Protein AF-A0A3G2UN50-F1 (afdb_monomer)

Sequence (122 aa):
MTYPFEQMLALAQANGRLFVRLTEISRAGWERELQIGRGFMVPIGDQSRDTPSGQAPDASREAVAGLVQDLAEVRTVALAGMKDAALEWQKACAEVLASCTTLLTASCREQPAAGGGDDSPA

Organism: Sphingobium yanoikuyae (NCBI:txid13690)

Solvent-accessible surface area (backbone atoms only — not comparable to full-atom values): 7125 Å² total; per-residue (Å²): 130,89,50,75,65,58,56,52,48,51,50,52,49,43,53,49,52,40,52,51,50,54,50,51,44,50,51,56,46,51,56,48,52,50,50,52,52,50,66,50,50,52,59,51,59,55,49,65,73,74,53,73,93,85,64,84,57,69,67,57,56,55,50,51,52,51,51,54,51,54,50,50,49,50,52,51,53,44,53,51,54,51,51,51,46,50,52,53,39,51,50,55,52,49,55,53,51,52,54,52,52,53,52,54,55,52,61,65,67,70,63,74,84,82,71,90,77,88,80,84,85,132

Structure (mmCIF, N/CA/C/O backbone):
data_AF-A0A3G2UN50-F1
#
_entry.id   AF-A0A3G2UN50-F1
#
loop_
_atom_site.group_PDB
_atom_site.id
_atom_site.type_symbol
_atom_site.label_atom_id
_atom_site.label_alt_id
_atom_site.label_comp_id
_atom_site.label_asym_id
_atom_site.label_entity_id
_atom_site.label_seq_id
_atom_site.pdbx_PDB_ins_code
_atom_site.Cartn_x
_atom_site.Cartn_y
_atom_site.Cartn_z
_atom_site.occupancy
_atom_site.B_iso_or_equiv
_atom_site.auth_seq_id
_atom_site.auth_comp_id
_atom_site.auth_asym_id
_atom_site.auth_atom_id
_atom_site.pdbx_PDB_model_num
ATOM 1 N N . MET A 1 1 ? 16.740 3.308 -29.148 1.00 50.09 1 MET A N 1
ATOM 2 C CA . MET A 1 1 ? 17.382 2.486 -28.103 1.00 50.09 1 MET A CA 1
ATOM 3 C C . MET A 1 1 ? 16.960 3.036 -26.752 1.00 50.09 1 MET A C 1
ATOM 5 O O . MET A 1 1 ? 17.314 4.167 -26.450 1.00 50.09 1 MET A O 1
ATOM 9 N N . THR A 1 2 ? 16.144 2.312 -25.988 1.00 54.09 2 THR A N 1
ATOM 10 C CA . THR A 1 2 ? 15.713 2.763 -24.655 1.00 54.09 2 THR A CA 1
ATOM 11 C C . THR A 1 2 ? 16.900 2.621 -23.703 1.00 54.09 2 THR A C 1
ATOM 13 O O . THR A 1 2 ? 17.347 1.513 -23.417 1.00 54.09 2 THR A O 1
ATOM 16 N N . TYR A 1 3 ? 17.482 3.759 -23.332 1.00 67.62 3 TYR A N 1
ATOM 17 C CA . TYR A 1 3 ? 18.751 3.894 -22.617 1.00 67.62 3 TYR A CA 1
ATOM 18 C C . TYR A 1 3 ? 18.631 3.339 -21.178 1.00 67.62 3 TYR A C 1
ATOM 20 O O . TYR A 1 3 ? 17.549 3.426 -20.598 1.00 67.62 3 TYR A O 1
ATOM 28 N N . PRO A 1 4 ? 19.697 2.802 -20.551 1.00 73.50 4 PRO A N 1
ATOM 29 C CA . PRO A 1 4 ? 19.662 2.276 -19.174 1.00 73.50 4 PRO A CA 1
ATOM 30 C C . PRO A 1 4 ? 19.082 3.260 -18.146 1.00 73.50 4 PRO A C 1
ATOM 32 O O . PRO A 1 4 ? 18.490 2.851 -17.150 1.00 73.50 4 PRO A O 1
ATOM 35 N N . PHE A 1 5 ? 19.194 4.563 -18.410 1.00 77.81 5 PHE A N 1
ATOM 36 C CA . PHE A 1 5 ? 18.577 5.604 -17.592 1.00 77.81 5 PHE A CA 1
ATOM 37 C C . PHE A 1 5 ? 17.044 5.541 -17.582 1.00 77.81 5 PHE A C 1
ATOM 39 O O . PHE A 1 5 ? 16.450 5.697 -16.525 1.00 77.81 5 PHE A O 1
ATOM 46 N N . GLU A 1 6 ? 16.405 5.244 -18.714 1.00 78.00 6 GLU A N 1
ATOM 47 C CA . GLU A 1 6 ? 14.943 5.107 -18.810 1.00 78.00 6 GLU A CA 1
ATOM 48 C C . GLU A 1 6 ? 14.437 3.910 -17.993 1.00 78.00 6 GLU A C 1
ATOM 50 O O . GLU A 1 6 ? 13.393 3.978 -17.353 1.00 78.00 6 GLU A O 1
ATOM 55 N N . GLN A 1 7 ? 15.209 2.819 -17.945 1.00 76.75 7 GLN A N 1
ATOM 56 C CA . GLN A 1 7 ? 14.874 1.641 -17.139 1.00 76.75 7 GLN A CA 1
ATOM 57 C C . GLN A 1 7 ? 15.022 1.928 -15.640 1.00 76.75 7 GLN A C 1
ATOM 59 O O . GLN A 1 7 ? 14.138 1.586 -14.856 1.00 76.75 7 GLN A O 1
ATOM 64 N N . MET A 1 8 ? 16.101 2.613 -15.240 1.00 76.69 8 MET A N 1
ATOM 65 C CA .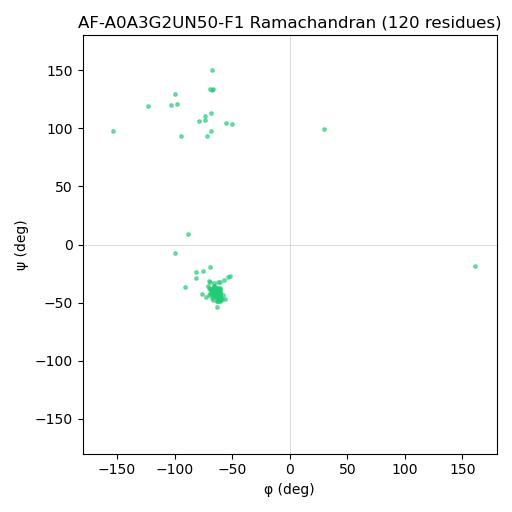 MET A 1 8 ? 16.278 3.071 -13.857 1.00 76.69 8 MET A CA 1
ATOM 66 C C . MET A 1 8 ? 15.192 4.071 -13.448 1.00 76.69 8 MET A C 1
ATOM 68 O O . MET A 1 8 ? 14.680 3.993 -12.333 1.00 76.69 8 MET A O 1
ATOM 72 N N . LEU A 1 9 ? 14.801 4.970 -14.354 1.00 84.19 9 LEU A N 1
ATOM 73 C CA . LEU A 1 9 ? 13.733 5.939 -14.133 1.00 84.19 9 LEU A CA 1
ATOM 74 C C . LEU A 1 9 ? 12.373 5.247 -13.973 1.00 84.19 9 LEU A C 1
ATOM 76 O O . LEU A 1 9 ? 11.633 5.579 -13.049 1.00 84.19 9 LEU A O 1
ATOM 80 N N . ALA A 1 10 ? 12.067 4.246 -14.801 1.00 78.06 10 ALA A N 1
ATOM 81 C CA . ALA A 1 10 ? 10.843 3.453 -14.690 1.00 78.06 10 ALA A CA 1
ATOM 82 C C . ALA A 1 10 ? 10.770 2.680 -13.359 1.00 78.06 10 ALA A C 1
ATOM 84 O O . ALA A 1 10 ? 9.731 2.681 -12.697 1.00 78.06 10 ALA A O 1
ATOM 85 N N . LEU A 1 11 ? 11.884 2.086 -12.917 1.00 82.19 11 LEU A N 1
ATOM 86 C CA . LEU A 1 11 ? 12.002 1.440 -11.603 1.00 82.19 11 LEU A CA 1
ATOM 87 C C . LEU A 1 11 ? 11.832 2.437 -10.451 1.00 82.19 11 LEU A C 1
ATOM 89 O O . LEU A 1 11 ? 11.081 2.178 -9.51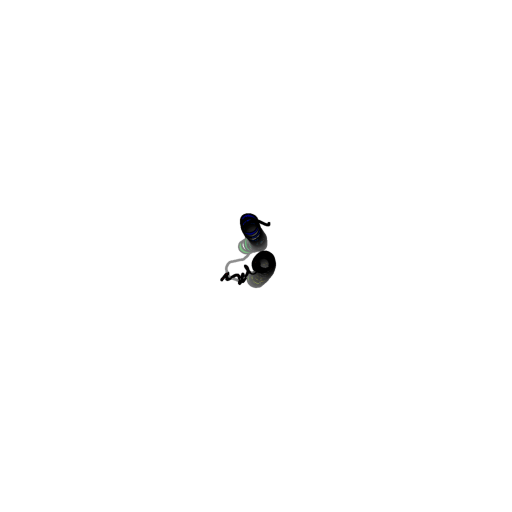0 1.00 82.19 11 LEU A O 1
ATOM 93 N N . ALA A 1 12 ? 12.484 3.599 -10.530 1.00 82.31 12 ALA A N 1
ATOM 94 C CA . ALA A 1 12 ? 12.334 4.661 -9.539 1.00 82.31 12 ALA A CA 1
ATOM 95 C C . ALA A 1 12 ? 10.881 5.154 -9.462 1.00 82.31 12 ALA A C 1
ATOM 97 O O . ALA A 1 12 ? 10.352 5.363 -8.370 1.00 82.31 12 ALA A O 1
ATOM 98 N N . GLN A 1 13 ? 10.204 5.272 -10.605 1.00 83.38 13 GLN A N 1
ATOM 99 C CA . GLN A 1 13 ? 8.800 5.657 -10.669 1.00 83.38 13 GLN A CA 1
ATOM 100 C C . GLN A 1 13 ? 7.880 4.579 -10.077 1.00 83.38 13 GLN A C 1
ATOM 102 O O . GLN A 1 13 ? 6.953 4.917 -9.341 1.00 83.38 13 GLN A O 1
ATOM 107 N N . ALA A 1 14 ? 8.139 3.295 -10.342 1.00 80.44 14 ALA A N 1
ATOM 108 C CA . ALA A 1 14 ? 7.397 2.187 -9.741 1.00 80.44 14 ALA A CA 1
ATOM 109 C C . ALA A 1 14 ? 7.559 2.159 -8.210 1.00 80.44 14 ALA A C 1
ATOM 111 O O . ALA A 1 14 ? 6.569 2.052 -7.486 1.00 80.44 14 ALA A O 1
ATOM 112 N N . ASN A 1 15 ? 8.785 2.351 -7.712 1.00 81.00 15 ASN A N 1
ATOM 113 C CA . ASN A 1 15 ? 9.069 2.452 -6.278 1.00 81.00 15 ASN A CA 1
ATOM 114 C C . ASN A 1 15 ? 8.393 3.679 -5.645 1.00 81.00 15 ASN A C 1
ATOM 116 O O . ASN A 1 15 ? 7.811 3.580 -4.567 1.00 81.00 15 ASN A O 1
ATOM 120 N N . GLY A 1 16 ? 8.420 4.827 -6.329 1.00 80.69 16 GLY A N 1
ATOM 121 C CA . GLY A 1 16 ? 7.744 6.043 -5.880 1.00 80.69 16 GLY A CA 1
ATOM 122 C C . GLY A 1 16 ? 6.228 5.865 -5.779 1.00 80.69 16 GLY A C 1
ATOM 123 O O . GLY A 1 16 ? 5.631 6.247 -4.775 1.00 80.69 16 GLY A O 1
ATOM 124 N N . ARG A 1 17 ? 5.601 5.221 -6.772 1.00 80.81 17 ARG A N 1
ATOM 125 C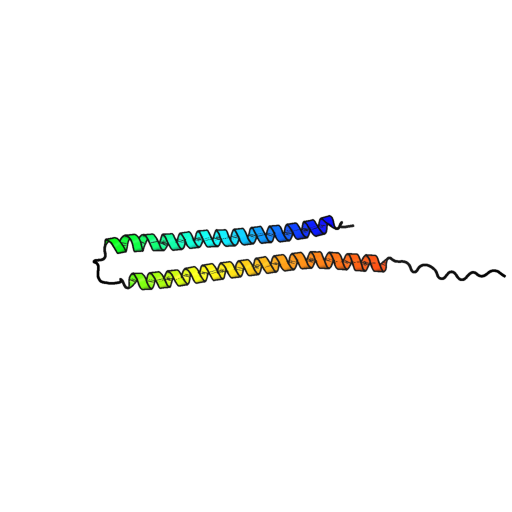 CA . ARG A 1 17 ? 4.164 4.900 -6.742 1.00 80.81 17 ARG A CA 1
ATOM 126 C C . ARG A 1 17 ? 3.814 3.968 -5.584 1.00 80.81 17 ARG A C 1
ATOM 128 O O . ARG A 1 17 ? 2.836 4.229 -4.891 1.00 80.81 17 ARG A O 1
ATOM 135 N N . LEU A 1 18 ? 4.628 2.940 -5.335 1.00 81.31 18 LEU A N 1
ATOM 136 C CA . LEU A 1 18 ? 4.446 2.054 -4.185 1.00 81.31 18 LEU A CA 1
ATOM 137 C C . LEU A 1 18 ? 4.506 2.837 -2.866 1.00 81.31 18 LEU A C 1
ATOM 139 O O . LEU A 1 18 ? 3.626 2.686 -2.022 1.00 81.31 18 LEU A O 1
ATOM 143 N N . PHE A 1 19 ? 5.500 3.711 -2.700 1.00 80.19 19 PHE A N 1
ATOM 144 C CA . PHE A 1 19 ? 5.643 4.517 -1.488 1.00 80.19 19 PHE A CA 1
ATOM 145 C C . PHE A 1 19 ? 4.445 5.451 -1.262 1.00 80.19 19 PHE A C 1
ATOM 147 O O . PHE A 1 19 ? 3.927 5.539 -0.147 1.00 80.19 19 PHE A O 1
ATOM 154 N N . VAL A 1 20 ? 3.957 6.104 -2.322 1.00 85.69 20 VAL A N 1
ATOM 155 C CA . VAL A 1 20 ? 2.748 6.939 -2.258 1.00 85.69 20 VAL A CA 1
ATOM 156 C C . VAL A 1 20 ? 1.543 6.105 -1.826 1.00 85.69 20 VAL A C 1
ATOM 158 O O . VAL A 1 20 ? 0.865 6.490 -0.877 1.00 85.69 20 VAL A O 1
ATOM 161 N N . ARG A 1 21 ? 1.321 4.929 -2.427 1.00 78.44 21 ARG A N 1
ATOM 162 C CA . ARG A 1 21 ? 0.217 4.031 -2.043 1.00 78.44 21 ARG A CA 1
ATOM 163 C C . ARG A 1 21 ? 0.305 3.570 -0.593 1.00 78.44 21 ARG A C 1
ATOM 165 O O . ARG A 1 21 ? -0.695 3.602 0.114 1.00 78.44 21 ARG A O 1
ATOM 172 N N . LEU A 1 22 ? 1.491 3.193 -0.121 1.00 77.19 22 LEU A N 1
ATOM 173 C CA . LEU A 1 22 ? 1.696 2.818 1.281 1.00 77.19 22 LEU A CA 1
ATOM 174 C C . LEU A 1 22 ? 1.396 3.985 2.232 1.00 77.19 22 LEU A C 1
ATOM 176 O O . LEU A 1 22 ? 0.806 3.777 3.291 1.00 77.19 22 LEU A O 1
ATOM 180 N N . THR A 1 23 ? 1.748 5.209 1.835 1.00 78.62 23 THR A N 1
ATOM 181 C CA . THR A 1 23 ? 1.456 6.427 2.604 1.00 78.62 23 THR A CA 1
ATOM 182 C C . THR A 1 23 ? -0.041 6.762 2.598 1.00 78.62 23 THR A C 1
ATOM 184 O O . THR A 1 23 ? -0.586 7.187 3.614 1.00 78.62 23 THR A O 1
ATOM 187 N N . GLU A 1 24 ? -0.741 6.549 1.482 1.00 83.50 24 GLU A N 1
ATOM 188 C CA . GLU A 1 24 ? -2.201 6.691 1.402 1.00 83.50 24 GLU A CA 1
ATOM 189 C C . GLU A 1 24 ? -2.909 5.677 2.307 1.00 83.50 24 GLU A C 1
ATOM 191 O O . GLU A 1 24 ? -3.809 6.051 3.059 1.00 83.50 24 GLU A O 1
ATOM 196 N N . ILE A 1 25 ? -2.471 4.413 2.286 1.00 80.06 25 ILE A N 1
ATOM 197 C CA . ILE A 1 25 ? -3.016 3.346 3.136 1.00 80.06 25 ILE A CA 1
ATOM 198 C C . ILE A 1 25 ? -2.775 3.662 4.614 1.00 80.06 25 ILE A C 1
ATOM 200 O O . ILE A 1 25 ? -3.696 3.534 5.421 1.00 80.06 25 ILE A O 1
ATOM 204 N N . SER A 1 26 ? -1.570 4.110 4.980 1.00 71.31 26 SER A N 1
ATOM 205 C CA . SER A 1 26 ? -1.258 4.455 6.370 1.00 71.31 26 SER A CA 1
ATOM 206 C C . SER A 1 26 ? -2.058 5.665 6.851 1.00 71.31 26 SER A C 1
ATOM 208 O O . SER A 1 26 ? -2.604 5.636 7.952 1.00 71.31 26 SER A O 1
ATOM 210 N N . ARG A 1 27 ? -2.213 6.697 6.011 1.00 79.69 27 ARG A N 1
ATOM 211 C CA . ARG A 1 27 ? -3.032 7.874 6.321 1.00 79.69 27 ARG A CA 1
ATOM 212 C C . ARG A 1 27 ? -4.510 7.516 6.474 1.00 79.69 27 ARG A C 1
ATOM 214 O O . ARG A 1 27 ? -5.145 7.974 7.418 1.00 79.69 27 ARG A O 1
ATOM 221 N N . ALA A 1 28 ? -5.053 6.699 5.572 1.00 76.50 28 ALA A N 1
ATOM 222 C CA . ALA A 1 28 ? -6.438 6.240 5.647 1.00 76.50 28 ALA A CA 1
ATOM 223 C C . ALA A 1 28 ? -6.686 5.356 6.882 1.00 76.50 28 ALA A C 1
ATOM 225 O O . ALA A 1 28 ? -7.744 5.459 7.504 1.00 76.50 28 ALA A O 1
ATOM 226 N N . GLY A 1 29 ? -5.705 4.529 7.261 1.00 72.94 29 GLY A N 1
ATOM 227 C CA . GLY A 1 29 ? -5.729 3.760 8.505 1.00 72.94 29 GLY A CA 1
ATOM 228 C C . GLY A 1 29 ? -5.741 4.663 9.739 1.00 72.94 29 GLY A C 1
ATOM 229 O O . GLY A 1 29 ? -6.606 4.512 10.594 1.00 72.94 29 GLY A O 1
ATOM 230 N N . TRP A 1 30 ? -4.852 5.659 9.789 1.00 71.56 30 TRP A N 1
ATOM 231 C CA . TRP A 1 30 ? -4.753 6.594 10.913 1.00 71.56 30 TRP A CA 1
ATOM 232 C C . TRP A 1 30 ? -6.015 7.445 11.100 1.00 71.56 30 TRP A C 1
ATOM 234 O O . TRP A 1 30 ? -6.481 7.625 12.221 1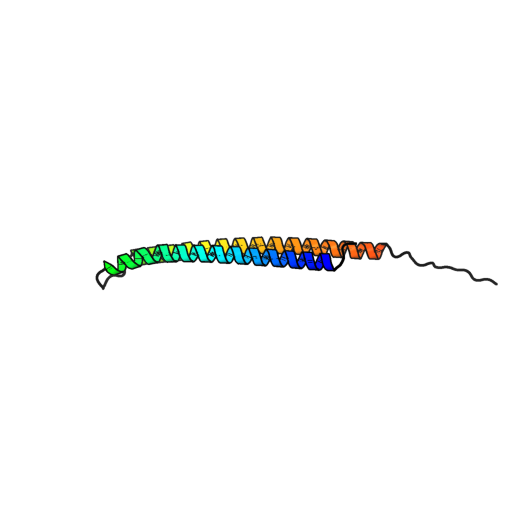.00 71.56 30 TRP A O 1
ATOM 244 N N . GLU A 1 31 ? -6.607 7.944 10.011 1.00 76.44 31 GLU A N 1
ATOM 245 C CA . GLU A 1 31 ? -7.858 8.711 10.069 1.00 76.44 31 GLU A CA 1
ATOM 246 C C . GLU A 1 31 ? -9.011 7.862 10.630 1.00 76.44 31 GLU A C 1
ATOM 248 O O . GLU A 1 31 ? -9.786 8.339 11.461 1.00 76.44 31 GLU A O 1
ATOM 253 N N . ARG A 1 32 ? -9.098 6.582 10.238 1.00 68.69 32 ARG A N 1
ATOM 254 C CA . ARG A 1 32 ? -10.103 5.657 10.785 1.00 68.69 32 ARG A CA 1
ATOM 255 C C . ARG A 1 32 ? -9.846 5.313 12.241 1.00 68.69 32 ARG A C 1
ATOM 257 O O . ARG A 1 32 ? -10.794 5.324 13.015 1.00 68.69 32 ARG A O 1
ATOM 264 N N . GLU A 1 33 ? -8.602 5.066 12.642 1.00 67.50 33 GLU A N 1
ATOM 265 C CA . GLU A 1 33 ? -8.287 4.817 14.053 1.00 67.50 33 GLU A CA 1
ATOM 266 C C . GLU A 1 33 ? -8.596 6.032 14.937 1.00 67.50 33 GLU A C 1
ATOM 268 O O . GLU A 1 33 ? -9.137 5.873 16.030 1.00 67.50 33 GLU A O 1
ATOM 273 N N . LEU A 1 34 ? -8.352 7.256 14.454 1.00 74.00 34 LEU A N 1
ATOM 274 C CA . LEU A 1 34 ? -8.756 8.474 15.160 1.00 74.00 34 LEU A CA 1
ATOM 275 C C . LEU A 1 34 ? -10.280 8.633 15.244 1.00 74.00 34 LEU A C 1
ATOM 277 O O . LEU A 1 34 ? -10.782 9.088 16.274 1.00 74.00 34 LEU A O 1
ATOM 281 N N . GLN A 1 35 ? -11.023 8.272 14.193 1.00 73.25 35 GLN A N 1
ATOM 282 C CA . GLN A 1 35 ? -12.489 8.286 14.220 1.00 73.25 35 GLN A CA 1
ATOM 283 C C . GLN A 1 35 ? -13.052 7.247 15.192 1.00 73.25 35 GLN A C 1
ATOM 285 O O . GLN A 1 35 ? -13.916 7.593 15.995 1.00 73.25 35 GLN A O 1
ATOM 290 N N . ILE A 1 36 ? -12.521 6.022 15.180 1.00 70.62 36 ILE A N 1
ATOM 291 C CA . ILE A 1 36 ? -12.879 4.958 16.127 1.00 70.62 36 ILE A CA 1
ATOM 292 C C . ILE A 1 36 ? -12.553 5.414 17.559 1.00 70.62 36 ILE A C 1
ATOM 294 O O . ILE A 1 36 ? -13.409 5.383 18.442 1.00 70.62 36 ILE A O 1
ATOM 298 N N . GLY A 1 37 ? -11.350 5.947 17.786 1.00 63.09 37 GLY A N 1
ATOM 299 C CA . GLY A 1 37 ? -10.923 6.461 19.087 1.00 63.09 37 GLY A CA 1
ATOM 300 C C . GLY A 1 37 ? -11.790 7.614 19.604 1.00 63.09 37 GLY A C 1
ATOM 301 O O . GLY A 1 37 ? -12.135 7.638 20.785 1.00 63.09 37 GLY A O 1
ATOM 302 N N . ARG A 1 38 ? -12.201 8.552 18.736 1.00 67.00 38 ARG A N 1
ATOM 303 C CA . ARG A 1 38 ? -13.146 9.627 19.096 1.00 67.00 38 ARG A CA 1
ATOM 304 C C . ARG A 1 38 ? -14.551 9.101 19.373 1.00 67.00 38 ARG A C 1
ATOM 306 O O . ARG A 1 38 ? -15.164 9.542 20.342 1.00 67.00 38 ARG A O 1
ATOM 313 N N . GLY A 1 39 ? -15.041 8.176 18.551 1.00 64.62 39 GLY A N 1
ATOM 314 C CA . GLY A 1 39 ? -16.358 7.559 18.703 1.00 64.62 39 GLY A CA 1
ATOM 315 C C . GLY A 1 39 ? -16.515 6.815 20.028 1.00 64.62 39 GLY A C 1
ATOM 316 O O . GLY A 1 39 ? -17.598 6.838 20.599 1.00 64.62 39 GLY A O 1
ATOM 317 N N . PHE A 1 40 ? -15.428 6.241 20.557 1.00 63.47 40 PHE A N 1
ATOM 318 C CA . PHE A 1 40 ? -15.419 5.542 21.845 1.00 63.47 40 PHE A CA 1
ATOM 319 C C . PHE A 1 40 ? -15.073 6.423 23.054 1.00 63.47 40 PHE A C 1
ATOM 321 O O . PHE A 1 40 ? -15.660 6.242 24.121 1.00 63.47 40 PHE A O 1
ATOM 328 N N . MET A 1 41 ? -14.164 7.399 22.928 1.00 60.12 41 MET A N 1
ATOM 329 C CA . MET A 1 41 ? -13.795 8.263 24.063 1.00 60.12 41 MET A CA 1
ATOM 330 C C . MET A 1 41 ? -14.939 9.162 24.541 1.00 60.12 41 MET A C 1
ATOM 332 O O . MET A 1 41 ? -15.051 9.406 25.739 1.00 60.12 41 MET A O 1
ATOM 336 N N . VAL A 1 42 ? -15.788 9.650 23.632 1.00 62.91 42 VAL A N 1
ATOM 337 C CA . VAL A 1 42 ? -16.926 10.520 23.976 1.00 62.91 42 VAL A CA 1
ATOM 338 C C . VAL A 1 42 ? -17.950 9.809 24.884 1.00 62.91 42 VAL A C 1
ATOM 340 O O . VAL A 1 42 ? -18.204 10.315 25.976 1.00 62.91 42 VAL A O 1
ATOM 343 N N . PRO A 1 43 ? -18.485 8.623 24.534 1.00 60.56 43 PRO A N 1
ATOM 344 C CA . PRO A 1 43 ? -19.456 7.926 25.377 1.00 60.56 43 PRO A CA 1
ATOM 345 C C . PRO A 1 43 ? -18.858 7.357 26.673 1.00 60.56 43 PRO A C 1
ATOM 347 O O . PRO A 1 43 ? -19.543 7.341 27.690 1.00 60.56 43 PRO A O 1
ATOM 350 N N . ILE A 1 44 ? -17.584 6.941 26.689 1.00 60.44 44 ILE A N 1
ATOM 351 C CA . ILE A 1 44 ? -16.906 6.505 27.928 1.00 60.44 44 ILE A CA 1
ATOM 352 C C . ILE A 1 44 ? -16.673 7.699 28.871 1.00 60.44 44 ILE A C 1
ATOM 354 O O . ILE A 1 44 ? -16.824 7.582 30.091 1.00 60.44 44 ILE A O 1
ATOM 358 N N . GLY A 1 45 ? -16.330 8.863 28.313 1.00 58.75 45 GLY A N 1
ATOM 359 C CA . GLY A 1 45 ? -16.160 10.110 29.057 1.00 58.75 45 GLY A CA 1
ATOM 360 C C . GLY A 1 45 ? -17.449 10.588 29.727 1.00 58.75 45 GLY A C 1
ATOM 361 O O . GLY A 1 45 ? -17.402 11.004 30.881 1.00 58.75 45 GLY A O 1
ATOM 362 N N . ASP A 1 46 ? -18.594 10.464 29.053 1.00 61.47 46 ASP A N 1
ATOM 363 C CA . ASP A 1 46 ? -19.901 10.770 29.651 1.00 61.47 46 ASP A CA 1
ATOM 364 C C . ASP A 1 46 ? -20.336 9.700 30.664 1.00 61.47 46 ASP A C 1
ATOM 366 O O . ASP A 1 46 ? -20.705 10.022 31.791 1.00 61.47 46 ASP A O 1
ATOM 370 N N . GLN A 1 47 ? -20.196 8.412 30.339 1.00 56.25 47 GLN A N 1
ATOM 371 C CA . GLN A 1 47 ? -20.636 7.323 31.220 1.00 56.25 47 GLN A CA 1
ATOM 372 C C . GLN A 1 47 ? -19.827 7.246 32.529 1.00 56.25 47 GLN A C 1
ATOM 374 O O . GLN A 1 47 ? -20.373 6.920 33.584 1.00 56.25 47 GLN A O 1
ATOM 379 N N . SER A 1 48 ? -18.537 7.597 32.504 1.00 56.81 48 SER A N 1
ATOM 380 C CA . SER A 1 48 ? -17.695 7.660 33.711 1.00 56.81 48 SER A CA 1
ATOM 381 C C . SER A 1 48 ? -18.056 8.803 34.668 1.00 56.81 48 SER A C 1
ATOM 383 O O . SER A 1 48 ? -17.706 8.729 35.846 1.00 56.81 48 SER A O 1
ATOM 385 N N . ARG A 1 49 ? -18.778 9.834 34.204 1.00 60.53 49 ARG A N 1
ATOM 386 C CA . ARG A 1 49 ? -19.288 10.916 35.064 1.00 60.53 49 ARG A CA 1
ATOM 387 C C . ARG A 1 49 ? -20.581 10.531 35.781 1.00 60.53 49 ARG A C 1
ATOM 389 O O . ARG A 1 49 ? -20.799 11.012 36.889 1.00 60.53 49 ARG A O 1
ATOM 396 N N . ASP A 1 50 ? -21.383 9.651 35.184 1.00 59.00 50 ASP A N 1
ATOM 397 C CA . ASP A 1 50 ? -22.708 9.265 35.692 1.00 59.00 50 ASP A CA 1
ATOM 398 C C . ASP A 1 50 ? -22.741 7.930 36.466 1.00 59.00 50 ASP A C 1
ATOM 400 O O . ASP A 1 50 ? -23.763 7.593 37.065 1.00 59.00 50 ASP A O 1
ATOM 404 N N . THR A 1 51 ? -21.646 7.156 36.505 1.00 52.47 51 THR A N 1
ATOM 405 C CA . THR A 1 51 ? -21.647 5.823 37.145 1.00 52.47 51 THR A CA 1
AT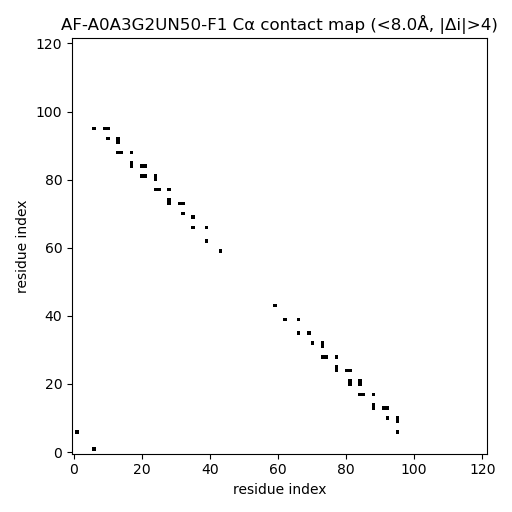OM 406 C C . THR A 1 51 ? -21.082 5.865 38.578 1.00 52.47 51 THR A C 1
ATOM 408 O O . THR A 1 51 ? -19.917 6.225 38.758 1.00 52.47 51 THR A O 1
ATOM 411 N N . PRO A 1 52 ? -21.837 5.458 39.622 1.00 55.88 52 PRO A N 1
ATOM 412 C CA . PRO A 1 52 ? -21.304 5.349 40.978 1.00 55.88 52 PRO A CA 1
ATOM 413 C C . PRO A 1 52 ? -20.240 4.242 41.071 1.00 55.88 52 PRO A C 1
ATOM 415 O O . PRO A 1 52 ? -20.433 3.126 40.585 1.00 55.88 52 PRO A O 1
ATOM 418 N N . SER A 1 53 ? -19.111 4.560 41.714 1.00 54.59 53 SER A N 1
ATOM 419 C CA . SER A 1 53 ? -17.957 3.674 41.916 1.00 54.59 53 SER A CA 1
ATOM 420 C C . SER A 1 53 ? -18.361 2.311 42.487 1.00 54.59 53 SER A C 1
ATOM 422 O O . SER A 1 53 ? -18.628 2.191 43.680 1.00 54.59 53 SER A O 1
ATOM 424 N N . GLY A 1 54 ? -18.375 1.269 41.652 1.00 54.53 54 GLY A N 1
ATOM 425 C CA . GLY A 1 54 ? -18.557 -0.106 42.129 1.00 54.53 54 GLY A CA 1
ATOM 426 C C . GLY A 1 54 ? -19.004 -1.137 41.096 1.00 54.53 54 GLY A C 1
ATOM 427 O O . GLY A 1 54 ? -18.808 -2.326 41.329 1.00 54.53 54 GLY A O 1
ATOM 428 N N . GLN A 1 55 ? -19.558 -0.727 39.953 1.00 53.25 55 GLN A N 1
ATOM 429 C CA . GLN A 1 55 ? -20.033 -1.657 38.927 1.00 53.25 55 GLN A CA 1
ATOM 430 C C . GLN A 1 55 ? -19.335 -1.358 37.601 1.00 53.25 55 GLN A C 1
ATOM 432 O O . GLN A 1 55 ? -19.438 -0.248 37.089 1.00 53.25 55 GLN A O 1
ATOM 437 N N . ALA A 1 56 ? -18.589 -2.328 37.062 1.00 53.16 56 ALA A N 1
ATOM 438 C CA . ALA A 1 56 ? -18.107 -2.238 35.688 1.00 53.16 56 ALA A CA 1
ATOM 439 C C . ALA A 1 56 ? -19.339 -2.363 34.773 1.00 53.16 56 ALA A C 1
ATOM 441 O O . ALA A 1 56 ? -19.981 -3.414 34.805 1.00 53.16 56 ALA A O 1
ATOM 442 N N . PRO A 1 57 ? -19.724 -1.314 34.028 1.00 56.88 57 PRO A N 1
ATOM 443 C CA . PRO A 1 57 ? -20.935 -1.361 33.222 1.00 56.88 57 PRO A CA 1
ATOM 444 C C . PRO A 1 57 ? -20.744 -2.362 32.075 1.00 56.88 57 PRO A C 1
ATOM 446 O O . PRO A 1 57 ? -19.724 -2.317 31.389 1.00 56.88 57 PRO A O 1
ATOM 449 N N . ASP A 1 58 ? -21.718 -3.246 31.835 1.00 58.66 58 ASP A N 1
ATOM 450 C CA . ASP A 1 58 ? -21.711 -4.192 30.700 1.00 58.66 58 ASP A CA 1
ATOM 451 C C . ASP A 1 58 ? -21.512 -3.481 29.345 1.00 58.66 58 ASP A C 1
ATOM 453 O O . ASP A 1 58 ? -20.872 -4.019 28.439 1.00 58.66 58 ASP A O 1
ATOM 457 N N . ALA A 1 59 ? -21.930 -2.213 29.256 1.00 56.31 59 ALA A N 1
ATOM 458 C CA . ALA A 1 59 ? -21.679 -1.324 28.124 1.00 56.31 59 ALA A CA 1
ATOM 459 C C . ALA A 1 59 ? -20.181 -1.145 27.797 1.00 56.31 59 ALA A C 1
ATOM 461 O O . ALA A 1 59 ? -19.826 -0.975 26.635 1.00 56.31 59 ALA A O 1
ATOM 462 N N . SER A 1 60 ? -19.283 -1.229 28.787 1.00 61.72 60 SER A N 1
ATOM 463 C CA . SER A 1 60 ? -17.830 -1.171 28.560 1.00 61.72 60 SER A CA 1
ATOM 464 C C . SER A 1 60 ? -17.323 -2.422 27.836 1.00 61.72 60 SER A C 1
ATOM 466 O O . SER A 1 60 ? -16.414 -2.347 27.010 1.00 61.72 60 SER A O 1
ATOM 468 N N . ARG A 1 61 ? -17.946 -3.578 28.084 1.00 65.50 61 ARG A N 1
ATOM 469 C CA . ARG A 1 61 ? -17.546 -4.856 27.489 1.00 65.50 61 ARG A CA 1
ATOM 470 C C . ARG A 1 61 ? -17.992 -4.965 26.033 1.00 65.50 61 ARG A C 1
ATOM 472 O O . ARG A 1 61 ? -17.200 -5.380 25.190 1.00 65.50 61 ARG A O 1
ATOM 479 N N . GLU A 1 62 ? -19.218 -4.540 25.738 1.00 67.25 62 GLU A N 1
ATOM 480 C CA . GLU A 1 62 ? -19.730 -4.421 24.365 1.00 67.25 62 GLU A CA 1
ATOM 481 C C . GLU A 1 62 ? -18.963 -3.355 23.574 1.00 67.25 62 GLU A C 1
ATOM 483 O O . GLU A 1 62 ? -18.605 -3.583 22.419 1.00 67.25 62 GLU A O 1
ATOM 488 N N . ALA A 1 63 ? -18.605 -2.239 24.219 1.00 65.31 63 ALA A N 1
ATOM 489 C CA . ALA A 1 63 ? -17.778 -1.205 23.613 1.00 65.31 63 ALA A CA 1
ATOM 490 C C . ALA A 1 63 ? -16.377 -1.716 23.229 1.00 65.31 63 ALA A C 1
ATOM 492 O O . ALA A 1 63 ? -15.897 -1.471 22.125 1.00 65.31 63 ALA A O 1
ATOM 493 N N . VAL A 1 64 ? -15.728 -2.481 24.110 1.00 68.75 64 VAL A N 1
ATOM 494 C CA . VAL A 1 64 ? -14.418 -3.083 23.818 1.00 68.75 64 VAL A CA 1
ATOM 495 C C . VAL A 1 64 ? -14.515 -4.141 22.713 1.00 68.75 64 VAL A C 1
ATOM 497 O O . VAL A 1 64 ? -13.621 -4.219 21.872 1.00 68.75 64 VAL A O 1
ATOM 500 N N . ALA A 1 65 ? -15.588 -4.935 22.670 1.00 74.69 65 ALA A N 1
ATOM 501 C CA . ALA A 1 65 ? -15.802 -5.903 21.593 1.00 74.69 65 ALA A CA 1
ATOM 502 C C . ALA A 1 65 ? -15.983 -5.215 20.226 1.00 74.69 65 ALA A C 1
ATOM 504 O O . ALA A 1 65 ? -15.357 -5.636 19.252 1.00 74.69 65 ALA A O 1
ATOM 505 N N . GLY A 1 66 ? -16.757 -4.123 20.175 1.00 73.56 66 GLY A N 1
ATOM 506 C CA . GLY A 1 66 ? -16.907 -3.289 18.978 1.00 73.56 66 GLY A CA 1
ATOM 507 C C . GLY A 1 66 ? -15.578 -2.685 18.516 1.00 73.56 66 GLY A C 1
ATOM 508 O O . GLY A 1 66 ? -15.218 -2.814 17.351 1.00 73.56 66 GLY A O 1
ATOM 509 N N . LEU A 1 67 ? -14.778 -2.151 19.445 1.00 71.50 67 LEU A N 1
ATOM 510 C CA . LEU A 1 67 ? -13.447 -1.609 19.149 1.00 71.50 67 LEU A CA 1
ATOM 511 C C . LEU A 1 67 ? -12.511 -2.651 18.516 1.00 71.50 67 LEU A C 1
ATOM 513 O O . LEU A 1 67 ? -11.796 -2.351 17.561 1.00 71.50 67 LEU A O 1
ATOM 517 N N . VAL A 1 68 ? -12.496 -3.879 19.043 1.00 77.44 68 VAL A N 1
ATOM 518 C CA . VAL A 1 68 ? -11.659 -4.963 18.505 1.00 77.44 68 VAL A CA 1
ATOM 519 C C . VAL A 1 68 ? -12.106 -5.353 17.096 1.00 77.44 68 VAL A C 1
ATOM 521 O O . VAL A 1 68 ? -11.257 -5.615 16.242 1.00 77.44 68 VAL A O 1
ATOM 524 N N . GLN A 1 69 ? -13.415 -5.375 16.845 1.00 79.31 69 GLN A N 1
ATOM 525 C CA . GLN A 1 69 ? -13.969 -5.689 15.533 1.00 79.31 69 GLN A CA 1
ATOM 526 C C . GLN A 1 69 ? -13.638 -4.599 14.502 1.00 79.31 69 GLN A C 1
ATOM 528 O O . GLN A 1 69 ? -13.123 -4.923 13.431 1.00 79.31 69 GLN A O 1
ATOM 533 N N . ASP A 1 70 ? -13.819 -3.326 14.855 1.00 74.75 70 ASP A N 1
ATOM 534 C CA . ASP A 1 70 ? -13.499 -2.190 13.985 1.00 74.75 70 ASP A CA 1
ATOM 535 C C . ASP A 1 70 ? -11.994 -2.130 13.672 1.00 74.75 70 ASP A C 1
ATOM 537 O O . ASP A 1 70 ? -11.582 -1.907 12.530 1.00 74.75 70 ASP A O 1
ATOM 541 N N . LEU A 1 71 ? -11.142 -2.409 14.664 1.00 72.94 71 LEU A N 1
ATOM 542 C CA . LEU A 1 71 ? -9.691 -2.460 14.477 1.00 72.94 71 LEU A CA 1
ATOM 543 C C . LEU A 1 71 ? -9.268 -3.645 13.592 1.00 72.94 71 LEU A C 1
ATOM 545 O O . LEU A 1 71 ? -8.368 -3.518 12.754 1.00 72.94 71 LEU A O 1
ATOM 549 N N . ALA A 1 72 ? -9.923 -4.800 13.741 1.00 78.0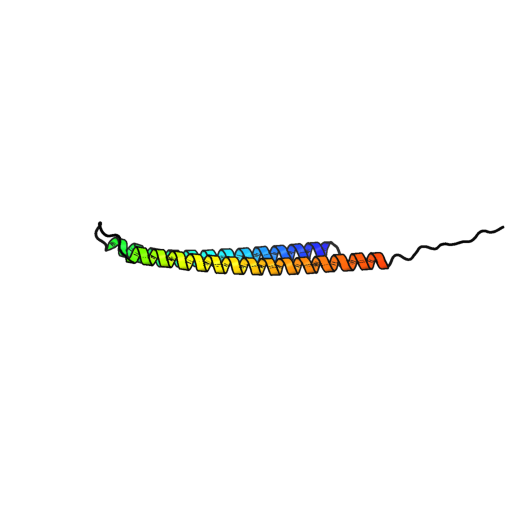0 72 ALA A N 1
ATOM 550 C CA . ALA A 1 72 ? -9.699 -5.957 12.880 1.00 78.00 72 ALA A CA 1
ATOM 551 C C . ALA A 1 72 ? -10.105 -5.668 11.427 1.00 78.00 72 ALA A C 1
ATOM 553 O O . ALA A 1 72 ? -9.397 -6.076 10.500 1.00 78.00 72 ALA A O 1
ATOM 554 N N . GLU A 1 73 ? -11.191 -4.925 11.215 1.00 82.19 73 GLU A N 1
ATOM 555 C CA . GLU A 1 73 ? -11.628 -4.493 9.889 1.00 82.19 73 GLU A CA 1
ATOM 556 C C . GLU A 1 73 ? -10.634 -3.506 9.259 1.00 82.19 73 GLU A C 1
ATOM 558 O O . GLU A 1 73 ? -10.177 -3.732 8.134 1.00 82.19 73 GLU A O 1
ATOM 563 N N . VAL A 1 74 ? -10.200 -2.476 9.998 1.00 76.94 74 VAL A N 1
ATOM 564 C CA . VAL A 1 74 ? -9.178 -1.514 9.537 1.00 76.94 74 VAL A CA 1
ATOM 565 C C . VAL A 1 74 ? -7.895 -2.235 9.134 1.00 76.94 74 VAL A C 1
ATOM 567 O O . VAL A 1 74 ? -7.368 -2.004 8.042 1.00 76.94 74 VAL A O 1
ATOM 570 N N . ARG A 1 75 ? -7.421 -3.163 9.972 1.00 77.62 75 ARG A N 1
ATOM 571 C CA . ARG A 1 75 ? -6.237 -3.972 9.675 1.00 77.62 75 ARG A CA 1
ATOM 572 C C . ARG A 1 75 ? -6.424 -4.812 8.414 1.00 77.62 75 ARG A C 1
ATOM 574 O O . ARG A 1 75 ? -5.511 -4.887 7.595 1.00 77.62 75 ARG A O 1
ATOM 581 N N . THR A 1 76 ? -7.582 -5.446 8.252 1.00 83.50 76 THR A N 1
ATOM 582 C CA . THR A 1 76 ? -7.869 -6.313 7.100 1.00 83.50 76 THR A CA 1
ATOM 583 C C . THR A 1 76 ? -7.879 -5.512 5.801 1.00 83.50 76 THR A C 1
ATOM 585 O O . THR A 1 76 ? -7.236 -5.910 4.829 1.00 83.50 76 THR A O 1
ATOM 588 N N . VAL A 1 77 ? -8.529 -4.346 5.800 1.00 80.44 77 VAL A N 1
ATOM 589 C CA . VAL A 1 77 ? -8.572 -3.443 4.641 1.00 80.44 77 VAL A CA 1
ATOM 590 C C . VAL A 1 77 ? -7.181 -2.901 4.309 1.00 80.44 77 VAL A C 1
ATOM 592 O O . VAL A 1 77 ? -6.795 -2.880 3.141 1.00 80.44 77 VAL A O 1
ATOM 595 N N . ALA A 1 78 ? -6.396 -2.516 5.319 1.00 73.06 78 ALA A N 1
ATOM 596 C CA . ALA A 1 78 ? -5.031 -2.043 5.116 1.00 73.06 78 ALA A CA 1
ATOM 597 C C . ALA A 1 78 ? -4.129 -3.138 4.523 1.00 73.06 78 ALA A C 1
ATOM 599 O O . ALA A 1 78 ? -3.400 -2.880 3.567 1.00 73.06 78 ALA A O 1
ATOM 600 N N . LEU A 1 79 ? -4.211 -4.373 5.032 1.00 78.25 79 LEU A N 1
ATOM 601 C CA . LEU A 1 79 ? -3.442 -5.507 4.511 1.00 78.25 79 LEU A CA 1
ATOM 602 C C . LEU A 1 79 ? -3.843 -5.880 3.080 1.00 78.25 79 LEU A C 1
ATOM 604 O O . LEU A 1 79 ? -2.968 -6.178 2.267 1.00 78.25 79 LEU A O 1
ATOM 608 N N . ALA A 1 80 ? -5.138 -5.840 2.758 1.00 86.12 80 ALA A N 1
ATOM 609 C CA . ALA A 1 80 ? -5.618 -6.058 1.397 1.00 86.12 80 ALA A CA 1
ATOM 610 C C . ALA A 1 80 ? -5.058 -4.995 0.436 1.00 86.12 80 ALA A C 1
ATOM 612 O O . ALA A 1 80 ? -4.445 -5.344 -0.570 1.00 86.12 80 ALA A O 1
ATOM 613 N N . GLY A 1 81 ? -5.148 -3.712 0.803 1.00 79.56 81 GLY A N 1
ATOM 614 C CA . GLY A 1 81 ? -4.595 -2.619 -0.001 1.00 79.56 81 GLY A CA 1
ATOM 615 C C . GLY A 1 81 ? -3.075 -2.703 -0.179 1.00 79.56 81 GLY A C 1
ATOM 616 O O . GLY A 1 81 ? -2.566 -2.450 -1.270 1.00 79.56 81 GLY A O 1
ATOM 617 N N . MET A 1 82 ? -2.335 -3.108 0.861 1.00 77.31 82 MET A N 1
ATOM 618 C CA . MET A 1 82 ? -0.883 -3.316 0.764 1.00 77.31 82 MET A CA 1
ATOM 619 C C . MET A 1 82 ? -0.538 -4.457 -0.193 1.00 77.31 82 MET A C 1
ATOM 621 O O . MET A 1 82 ? 0.415 -4.343 -0.964 1.00 77.31 82 MET A O 1
ATOM 625 N N . LYS A 1 83 ? -1.305 -5.552 -0.156 1.00 86.50 83 LYS A N 1
ATOM 626 C CA . LYS A 1 83 ? -1.115 -6.690 -1.058 1.00 86.50 83 LYS A CA 1
ATOM 627 C C . LYS A 1 83 ? -1.351 -6.286 -2.510 1.00 86.50 83 LYS A C 1
ATOM 629 O O . LYS A 1 83 ? -0.527 -6.616 -3.359 1.00 86.50 83 LYS A O 1
ATOM 634 N N . ASP A 1 84 ? -2.420 -5.549 -2.783 1.00 86.81 84 ASP A N 1
ATOM 635 C CA . ASP A 1 84 ? -2.728 -5.086 -4.137 1.00 86.81 84 ASP A CA 1
ATOM 636 C C . ASP A 1 84 ? -1.640 -4.136 -4.657 1.00 86.81 84 ASP A C 1
ATOM 638 O O . ASP A 1 84 ? -1.118 -4.339 -5.753 1.00 86.81 84 ASP A O 1
ATOM 642 N N . ALA A 1 85 ? -1.191 -3.182 -3.834 1.00 81.25 85 ALA A N 1
ATOM 643 C CA . ALA A 1 85 ? -0.088 -2.286 -4.186 1.00 81.25 85 ALA A CA 1
ATOM 644 C C . ALA A 1 85 ? 1.227 -3.043 -4.464 1.00 81.25 85 ALA A C 1
ATOM 646 O O . ALA A 1 85 ? 1.969 -2.693 -5.384 1.00 81.25 85 ALA A O 1
ATOM 647 N N . ALA A 1 86 ? 1.514 -4.102 -3.700 1.00 80.12 86 ALA A N 1
ATOM 648 C CA . ALA A 1 86 ? 2.684 -4.947 -3.921 1.00 80.12 86 ALA A CA 1
ATOM 649 C C . ALA A 1 86 ? 2.583 -5.753 -5.227 1.00 80.12 86 ALA A C 1
ATOM 651 O O . ALA A 1 86 ? 3.577 -5.871 -5.944 1.00 80.12 86 ALA A O 1
ATOM 652 N N . LEU A 1 87 ? 1.397 -6.272 -5.563 1.00 89.69 87 LEU A N 1
ATOM 653 C CA . LEU A 1 87 ? 1.159 -6.985 -6.822 1.00 89.69 87 LEU A CA 1
ATOM 654 C C . LEU A 1 87 ? 1.309 -6.057 -8.033 1.00 89.69 87 LEU A C 1
ATOM 656 O O . LEU A 1 87 ? 1.942 -6.435 -9.021 1.00 89.69 87 LEU A O 1
ATOM 660 N N . GLU A 1 88 ? 0.786 -4.833 -7.952 1.00 85.31 88 GLU A N 1
ATOM 661 C CA . GLU A 1 88 ? 0.962 -3.819 -8.998 1.00 85.31 88 GLU A CA 1
ATOM 662 C C . GLU A 1 88 ? 2.437 -3.448 -9.188 1.00 85.31 88 GLU A C 1
ATOM 664 O O . GLU A 1 88 ? 2.928 -3.403 -10.319 1.00 85.31 88 GLU A O 1
ATOM 669 N N . TRP A 1 89 ? 3.166 -3.237 -8.088 1.00 85.56 89 TRP A N 1
ATOM 670 C CA . TRP A 1 89 ? 4.602 -2.970 -8.126 1.00 85.56 89 TRP A CA 1
ATOM 671 C C . TRP A 1 89 ? 5.383 -4.133 -8.746 1.00 85.56 89 TRP A C 1
ATOM 673 O O . TRP A 1 89 ? 6.211 -3.922 -9.634 1.00 85.56 89 TRP A O 1
ATOM 683 N N . GLN A 1 90 ? 5.085 -5.368 -8.337 1.00 85.69 90 GLN A N 1
ATOM 684 C CA . GLN A 1 90 ? 5.732 -6.561 -8.875 1.00 85.69 90 GLN A CA 1
ATOM 685 C C . GLN A 1 90 ? 5.495 -6.695 -10.383 1.00 85.69 90 GLN A C 1
ATOM 687 O O . GLN A 1 90 ? 6.431 -6.995 -11.125 1.00 85.69 90 GLN A O 1
ATOM 692 N N . LYS A 1 91 ? 4.267 -6.436 -10.846 1.00 88.50 91 LYS A N 1
ATOM 693 C CA . LYS A 1 91 ? 3.928 -6.456 -12.270 1.00 88.50 91 LYS A CA 1
ATOM 694 C C . LYS A 1 91 ? 4.722 -5.405 -13.052 1.00 88.50 91 LYS A C 1
ATOM 696 O O . LYS A 1 91 ? 5.331 -5.746 -14.062 1.00 88.50 91 LYS A O 1
ATOM 701 N N . ALA A 1 92 ? 4.784 -4.168 -12.556 1.00 79.88 92 ALA A N 1
ATOM 702 C CA . ALA A 1 92 ? 5.549 -3.096 -13.194 1.00 79.88 92 ALA A CA 1
ATOM 703 C C . ALA A 1 92 ? 7.051 -3.430 -13.283 1.00 79.88 92 ALA A C 1
ATOM 705 O O . ALA A 1 92 ? 7.675 -3.240 -14.326 1.00 79.88 92 ALA A O 1
ATOM 706 N N . CYS A 1 93 ? 7.631 -3.994 -12.221 1.00 79.25 93 CYS A N 1
ATOM 707 C CA . CYS A 1 93 ? 9.021 -4.453 -12.224 1.00 79.25 93 CYS A CA 1
ATOM 708 C C . CYS A 1 93 ? 9.257 -5.600 -13.223 1.00 79.25 93 CYS A C 1
ATOM 710 O O . CYS A 1 93 ? 10.270 -5.607 -13.923 1.00 79.25 93 CYS A O 1
ATOM 712 N N . ALA A 1 94 ? 8.324 -6.551 -13.323 1.00 85.69 94 ALA A N 1
ATOM 713 C CA . ALA A 1 94 ? 8.414 -7.657 -14.274 1.00 85.69 94 ALA A CA 1
ATOM 714 C C . ALA A 1 94 ? 8.369 -7.177 -15.737 1.00 85.69 94 ALA A C 1
ATOM 716 O O . ALA A 1 94 ? 9.128 -7.678 -16.565 1.00 85.69 94 ALA A O 1
ATOM 717 N N . GLU A 1 95 ? 7.540 -6.179 -16.052 1.00 84.19 95 GLU A N 1
ATOM 718 C CA . GLU A 1 95 ? 7.460 -5.571 -17.390 1.00 84.19 95 GLU A CA 1
ATOM 719 C C . GLU A 1 95 ? 8.769 -4.863 -17.784 1.00 84.19 95 GLU A C 1
ATOM 721 O O . GLU A 1 95 ? 9.239 -5.001 -18.921 1.00 84.19 95 GLU A O 1
ATOM 726 N N . VAL A 1 96 ? 9.411 -4.168 -16.837 1.00 79.62 96 VAL A N 1
ATOM 727 C CA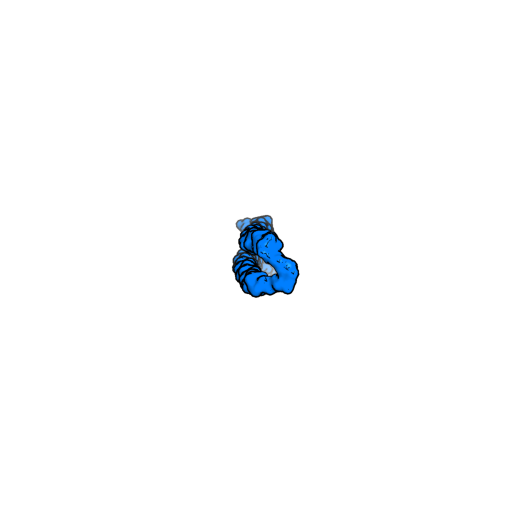 . VAL A 1 96 ? 10.736 -3.559 -17.048 1.00 79.62 96 VAL A CA 1
ATOM 728 C C . VAL A 1 96 ? 11.785 -4.639 -17.321 1.00 79.62 96 VAL A C 1
ATOM 730 O O . VAL A 1 96 ? 12.498 -4.555 -18.321 1.00 79.62 96 VAL A O 1
ATOM 733 N N . LEU A 1 97 ? 11.840 -5.693 -16.500 1.00 78.81 97 LEU A N 1
ATOM 734 C CA . LEU A 1 97 ? 12.798 -6.791 -16.670 1.00 78.81 97 LEU A CA 1
ATOM 735 C C . LEU A 1 97 ? 12.612 -7.535 -18.000 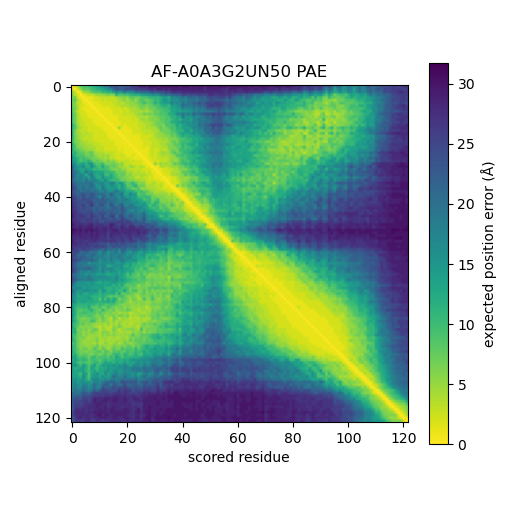1.00 78.81 97 LEU A C 1
ATOM 737 O O . LEU A 1 97 ? 13.592 -7.785 -18.701 1.00 78.81 97 LEU A O 1
ATOM 741 N N . ALA A 1 98 ? 11.372 -7.838 -18.390 1.00 80.56 98 ALA A N 1
ATOM 742 C CA . ALA A 1 98 ? 11.075 -8.487 -19.668 1.00 80.56 98 ALA A CA 1
ATOM 743 C C . ALA A 1 98 ? 11.546 -7.642 -20.866 1.00 80.56 98 ALA A C 1
ATOM 745 O O . ALA A 1 98 ? 12.078 -8.173 -21.850 1.00 80.56 98 ALA A O 1
ATOM 746 N N . SER A 1 99 ? 11.417 -6.318 -20.759 1.00 73.62 99 SER A N 1
ATOM 747 C CA . SER A 1 99 ? 11.910 -5.375 -21.765 1.00 73.62 99 SER A CA 1
ATOM 748 C C . SER A 1 99 ? 13.442 -5.395 -21.854 1.00 73.62 99 SER A C 1
ATOM 750 O O . SER A 1 99 ? 13.992 -5.413 -22.956 1.00 73.62 99 SER A O 1
ATOM 752 N N . CYS A 1 100 ? 14.148 -5.487 -20.721 1.00 69.00 100 CYS A N 1
ATOM 753 C CA . CYS A 1 100 ? 15.608 -5.642 -20.683 1.00 69.00 100 CYS A CA 1
ATOM 754 C C . CYS A 1 100 ? 16.073 -6.953 -21.340 1.00 69.00 100 CYS A C 1
ATOM 756 O O . CYS A 1 100 ? 16.997 -6.949 -22.154 1.00 69.00 100 CYS A O 1
ATOM 758 N N . THR A 1 101 ? 15.427 -8.078 -21.017 1.00 70.44 101 THR A N 1
ATOM 759 C CA . THR A 1 101 ? 15.791 -9.405 -21.545 1.00 70.44 101 THR A CA 1
ATOM 760 C C . THR A 1 101 ? 15.567 -9.508 -23.053 1.00 70.44 101 THR A C 1
ATOM 762 O O . THR A 1 101 ? 16.389 -10.083 -23.772 1.00 70.44 101 THR A O 1
ATOM 765 N N . THR A 1 102 ? 14.484 -8.912 -23.555 1.00 68.81 102 THR A N 1
ATOM 766 C CA . THR A 1 102 ? 14.177 -8.880 -24.993 1.00 68.81 102 THR A CA 1
ATOM 767 C C . THR A 1 102 ? 15.238 -8.096 -25.768 1.00 68.81 102 THR A C 1
ATOM 769 O O . THR A 1 102 ? 15.688 -8.541 -26.824 1.00 68.81 102 THR A O 1
ATOM 772 N N . LEU A 1 103 ? 15.710 -6.975 -25.212 1.00 62.50 103 LEU A N 1
ATOM 773 C CA . LEU A 1 103 ? 16.776 -6.163 -25.806 1.00 62.50 103 LEU A CA 1
ATOM 774 C C . LEU A 1 103 ? 18.131 -6.884 -25.817 1.00 62.50 103 LEU A C 1
ATOM 776 O O . LEU A 1 103 ? 18.828 -6.850 -26.830 1.00 62.50 103 LEU A O 1
ATOM 780 N N . LEU A 1 104 ? 18.488 -7.582 -24.734 1.00 63.09 104 LEU A N 1
ATOM 781 C CA . LEU A 1 104 ? 19.724 -8.374 -24.673 1.00 63.09 104 LEU A CA 1
ATOM 782 C C . LEU A 1 104 ? 19.722 -9.513 -25.699 1.00 63.09 104 LEU A C 1
ATOM 784 O O . LEU A 1 104 ? 20.714 -9.741 -26.385 1.00 63.09 104 LEU A O 1
ATOM 788 N N . THR A 1 105 ? 18.583 -10.186 -25.859 1.00 62.38 105 THR A N 1
ATOM 789 C CA . THR A 1 105 ? 18.451 -11.304 -26.802 1.00 62.38 105 THR A CA 1
ATOM 790 C C . THR A 1 105 ? 18.476 -10.825 -28.259 1.00 62.38 105 THR A C 1
ATOM 792 O O . THR A 1 105 ? 19.050 -11.495 -29.117 1.00 62.38 105 THR A O 1
ATOM 795 N N . ALA A 1 106 ? 17.904 -9.650 -28.547 1.00 61.38 106 ALA A N 1
ATOM 796 C CA . ALA A 1 106 ? 18.005 -9.009 -29.858 1.00 61.38 106 ALA A CA 1
ATOM 797 C C . ALA A 1 106 ? 19.456 -8.612 -30.184 1.00 61.38 106 ALA A C 1
ATOM 799 O O . ALA A 1 106 ? 19.941 -8.926 -31.268 1.00 61.38 106 ALA A O 1
ATOM 800 N N . SER A 1 107 ? 20.179 -8.037 -29.215 1.00 59.91 107 SER A N 1
ATOM 801 C CA . SER A 1 107 ? 21.591 -7.666 -29.375 1.00 59.91 107 SER A CA 1
ATOM 802 C C . SER A 1 107 ? 22.506 -8.868 -29.641 1.00 59.91 107 SER A C 1
ATOM 804 O O . SER A 1 107 ? 23.484 -8.727 -30.368 1.00 59.91 107 SER A O 1
ATOM 806 N N . CYS A 1 108 ? 22.205 -10.050 -29.091 1.00 58.97 108 CYS A N 1
ATOM 807 C CA . CYS A 1 108 ? 22.966 -11.274 -29.371 1.00 58.97 108 CYS A CA 1
ATOM 808 C C . CYS A 1 108 ? 22.670 -11.881 -30.755 1.00 58.97 108 CYS A C 1
ATOM 810 O O . CYS A 1 108 ? 23.491 -12.634 -31.273 1.00 58.97 108 CYS A O 1
ATOM 812 N N . ARG A 1 109 ? 21.512 -11.586 -31.363 1.00 58.16 109 ARG A N 1
ATOM 813 C CA . ARG A 1 109 ? 21.121 -12.124 -32.680 1.00 58.16 109 ARG A CA 1
ATOM 814 C C . ARG A 1 109 ? 21.751 -11.356 -33.848 1.00 58.16 109 ARG A C 1
ATOM 816 O O . ARG A 1 109 ? 21.901 -11.925 -34.923 1.00 58.16 109 ARG A O 1
ATOM 823 N N . GLU A 1 110 ? 22.135 -10.098 -33.647 1.00 56.78 110 GLU A N 1
ATOM 824 C CA . GLU A 1 110 ? 22.726 -9.246 -34.690 1.00 56.78 110 GLU A CA 1
ATOM 825 C C . GLU A 1 110 ? 24.258 -9.347 -34.807 1.00 56.78 110 GLU A C 1
ATOM 827 O O . GLU A 1 110 ? 24.848 -8.577 -35.555 1.00 56.78 110 GLU A O 1
ATOM 832 N N . GLN A 1 111 ? 24.932 -10.284 -34.12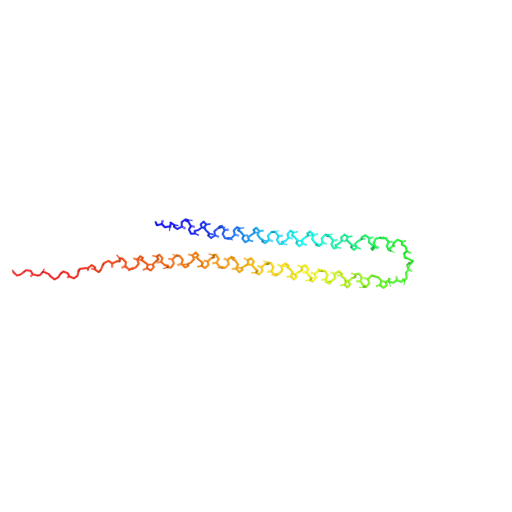5 1.00 50.91 111 GLN A N 1
ATOM 833 C CA . GLN A 1 111 ? 26.368 -10.518 -34.332 1.00 50.91 111 GLN A CA 1
ATOM 834 C C . GLN A 1 111 ? 26.580 -11.352 -35.613 1.00 50.91 111 GLN A C 1
ATOM 836 O O . GLN A 1 111 ? 26.293 -12.553 -35.600 1.00 50.91 111 GLN A O 1
ATOM 841 N N . PRO A 1 112 ? 27.065 -10.773 -36.732 1.00 51.12 112 PRO A N 1
ATOM 842 C CA . PRO A 1 112 ? 27.332 -11.557 -37.926 1.00 51.12 112 PRO A CA 1
ATOM 843 C C . PRO A 1 112 ? 28.524 -12.474 -37.651 1.00 51.12 112 PRO A C 1
ATOM 845 O O . PRO A 1 112 ? 29.545 -12.041 -37.112 1.00 51.12 112 PRO A O 1
ATOM 848 N N . ALA A 1 113 ? 28.390 -13.748 -38.022 1.00 57.66 113 ALA A N 1
ATOM 849 C CA . ALA A 1 113 ? 29.490 -14.700 -38.023 1.00 57.66 113 ALA A CA 1
ATOM 850 C C . ALA A 1 113 ? 30.628 -14.130 -38.884 1.00 57.66 113 ALA A C 1
ATOM 852 O O . ALA A 1 113 ? 30.530 -14.079 -40.111 1.00 57.66 113 ALA A O 1
ATOM 853 N N . ALA A 1 114 ? 31.681 -13.635 -38.234 1.00 53.62 114 ALA A N 1
ATOM 854 C CA . ALA A 1 114 ? 32.851 -13.104 -38.909 1.00 53.62 114 ALA A CA 1
ATOM 855 C C . ALA A 1 114 ? 33.597 -14.254 -39.602 1.00 53.62 114 ALA A C 1
ATOM 857 O O . ALA A 1 114 ? 34.328 -15.009 -38.970 1.00 53.62 114 ALA A O 1
ATOM 858 N N . GLY A 1 115 ? 33.312 -14.383 -40.899 1.00 53.22 115 GLY A N 1
ATOM 859 C CA . GLY A 1 115 ? 34.169 -14.840 -41.992 1.00 53.22 115 GLY A CA 1
ATOM 860 C C . GLY A 1 115 ? 35.272 -15.848 -41.675 1.00 53.22 115 GLY A C 1
ATOM 861 O O . GLY A 1 115 ? 36.388 -15.463 -41.339 1.00 53.22 115 GLY A O 1
ATOM 862 N N . GLY A 1 116 ? 34.999 -17.123 -41.956 1.00 55.22 116 GLY A N 1
ATOM 863 C CA . GLY A 1 116 ? 36.034 -18.055 -42.399 1.00 55.22 116 GLY A CA 1
ATOM 864 C C . GLY A 1 116 ? 36.445 -17.693 -43.826 1.00 55.22 116 GLY A C 1
ATOM 865 O O . GLY A 1 116 ? 35.771 -18.085 -44.775 1.00 55.22 116 GLY A O 1
ATOM 866 N N . GLY A 1 117 ? 37.490 -16.878 -43.960 1.00 55.50 117 GLY A N 1
ATOM 867 C CA . GLY A 1 117 ? 38.151 -16.585 -45.229 1.00 55.50 117 GLY A CA 1
ATOM 868 C C . GLY A 1 117 ? 39.343 -17.513 -45.408 1.00 55.50 117 GLY A C 1
ATOM 869 O O . GLY A 1 117 ? 40.421 -17.239 -44.888 1.00 55.50 117 GLY A O 1
ATOM 870 N N . ASP A 1 118 ? 39.103 -18.626 -46.091 1.00 58.97 118 ASP A N 1
ATOM 871 C CA . ASP A 1 118 ? 40.118 -19.479 -46.700 1.00 58.97 118 ASP A CA 1
ATOM 872 C C . ASP A 1 118 ? 40.634 -18.739 -47.944 1.00 58.97 118 ASP A C 1
ATOM 874 O O . ASP A 1 118 ? 39.868 -18.526 -48.879 1.00 58.97 118 ASP A O 1
ATOM 878 N N . ASP A 1 119 ? 41.879 -18.263 -47.934 1.00 54.72 119 ASP A N 1
ATOM 879 C CA . ASP A 1 119 ? 42.568 -17.862 -49.165 1.00 54.72 119 ASP A CA 1
ATOM 880 C C . ASP A 1 119 ? 44.083 -17.990 -48.963 1.00 54.72 119 ASP A C 1
ATOM 882 O O . ASP A 1 119 ? 44.756 -17.153 -48.353 1.00 54.72 119 ASP A O 1
ATOM 886 N N . SER A 1 120 ? 44.604 -19.121 -49.433 1.00 57.47 120 SER A N 1
ATOM 887 C CA . SER A 1 120 ? 46.023 -19.457 -49.495 1.00 57.47 120 SER A CA 1
ATOM 888 C C . SER A 1 120 ? 46.488 -19.292 -50.945 1.00 57.47 120 SER A C 1
ATOM 890 O O . SER A 1 120 ? 45.958 -19.996 -51.806 1.00 57.47 120 SER A O 1
ATOM 892 N N . PRO A 1 121 ? 47.463 -18.420 -51.263 1.00 60.91 121 PRO A N 1
ATOM 893 C CA . PRO A 1 121 ? 48.091 -18.439 -52.573 1.00 60.91 121 PRO A CA 1
ATOM 894 C C . PRO A 1 121 ? 49.439 -19.170 -52.516 1.00 60.91 121 PRO A C 1
ATOM 896 O O . PRO A 1 121 ? 50.294 -18.875 -51.675 1.00 60.91 121 PRO A O 1
ATOM 899 N N . ALA A 1 122 ? 49.594 -20.120 -53.439 1.00 58.72 122 ALA A N 1
ATOM 900 C CA . ALA A 1 122 ? 50.870 -20.659 -53.904 1.00 58.72 122 ALA A CA 1
ATOM 901 C C . ALA A 1 122 ? 51.441 -19.784 -55.030 1.00 58.72 122 ALA A C 1
ATOM 903 O O . ALA A 1 122 ? 50.629 -19.171 -55.764 1.00 58.72 122 ALA A O 1
#

Radius of gyration: 30.58 Å; Cα contacts (8 Å, |Δi|>4): 31; chains: 1; bounding box: 74×32×96 Å

Mean predicted aligned error: 15.0 Å

pLDDT: mean 70.35, std 10.89, range [50.09, 89.69]

Secondary structure (DSSP, 8-state):
---HHHHHHHHHHHHHHHHHHHHHHHHHHHHHHHHHHHHHHHHHHHHHHHS-TT---HHHHHHHHHHHHHHHHHHHHHHHHHHHHHHHHHHHHHHHHHHHHHHHHHHHHT------------

Nearest PDB structures (foldseek):
  5izs-assembly2_E  TM=4.903E-01  e=1.769E+00  synthetic construct
  5c22-assembly4_D  TM=4.153E-01  e=3.440E+00  Escherichia coli
  8pjn-assembly1_i  TM=4.060E-01  e=4.381E+00  Homo sapiens
  5c22-assembly3_C  TM=3.479E-01  e=6.691E+00  Escherichia coli

Foldseek 3Di:
DCDVVNLVVLLVVLVVQLVVLLVVLVVVLVVQLVVLVVVLCVVVVVVVVVDDPDDDDVVVVVSVVVSVVSNVVSVVVSVVSNVVSVVSSVVSNVVSVVVVVVVVVVVVVPDPPPDPDDDDDD